Protein AF-D5WVH2-F1 (afdb_monomer)

Structure (mmCIF, N/CA/C/O backbone):
data_AF-D5WVH2-F1
#
_entry.id   AF-D5WVH2-F1
#
loop_
_atom_site.group_PDB
_atom_site.id
_atom_site.type_symbol
_atom_site.label_atom_id
_atom_site.label_alt_id
_atom_site.label_comp_id
_atom_site.label_asym_id
_atom_site.label_entity_id
_atom_site.label_seq_id
_atom_site.pdbx_PDB_ins_code
_atom_site.Cartn_x
_atom_site.Cartn_y
_atom_site.Cartn_z
_atom_site.occupancy
_atom_site.B_iso_or_equiv
_atom_site.auth_seq_id
_atom_site.auth_comp_id
_atom_site.auth_asym_id
_atom_site.auth_atom_id
_atom_site.pdbx_PDB_model_num
ATOM 1 N N . MET A 1 1 ? 16.644 8.726 -52.637 1.00 47.09 1 MET A N 1
ATOM 2 C CA . MET A 1 1 ? 16.704 8.429 -51.190 1.00 47.09 1 MET A CA 1
ATOM 3 C C . MET A 1 1 ? 17.911 7.525 -50.956 1.00 47.09 1 MET A C 1
ATOM 5 O O . MET A 1 1 ? 17.928 6.429 -51.497 1.00 47.09 1 MET A O 1
ATOM 9 N N . ARG A 1 2 ? 18.976 8.018 -50.300 1.00 41.75 2 ARG A N 1
ATOM 10 C CA . ARG A 1 2 ? 20.182 7.220 -50.004 1.00 41.75 2 ARG A CA 1
ATOM 11 C C . ARG A 1 2 ? 19.862 6.297 -48.832 1.00 41.75 2 ARG A C 1
ATOM 13 O O . ARG A 1 2 ? 19.541 6.781 -47.753 1.00 41.75 2 ARG A O 1
ATOM 20 N N . VAL A 1 3 ? 19.919 4.992 -49.064 1.00 44.53 3 VAL A N 1
ATOM 21 C CA . VAL A 1 3 ? 19.792 3.992 -48.006 1.00 44.53 3 VAL A CA 1
ATOM 22 C C . VAL A 1 3 ? 21.134 3.938 -47.277 1.00 44.53 3 VAL A C 1
ATOM 24 O O . VAL A 1 3 ? 22.107 3.410 -47.800 1.00 44.53 3 VAL A O 1
ATOM 27 N N . THR A 1 4 ? 21.214 4.564 -46.107 1.00 51.88 4 THR A N 1
ATOM 28 C CA . THR A 1 4 ? 22.296 4.346 -45.138 1.00 51.88 4 THR A CA 1
ATOM 29 C C . THR A 1 4 ? 22.024 3.044 -44.387 1.00 51.88 4 THR A C 1
ATOM 31 O O . THR A 1 4 ? 20.863 2.727 -44.129 1.00 51.88 4 THR A O 1
ATOM 34 N N . GLU A 1 5 ? 23.070 2.295 -44.021 1.00 50.69 5 GLU A N 1
ATOM 35 C CA . GLU A 1 5 ? 22.96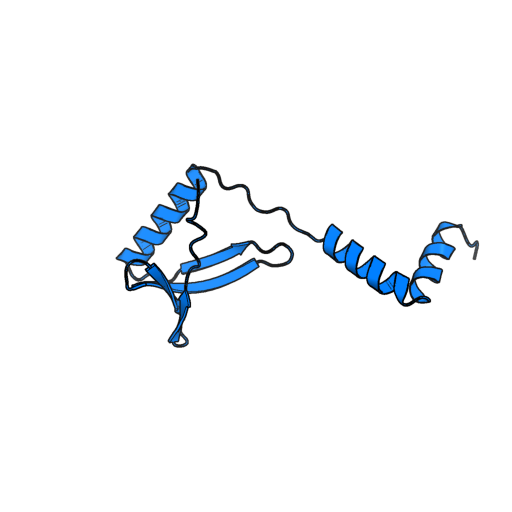8 0.981 -43.354 1.00 50.69 5 GLU A CA 1
ATOM 36 C C . GLU A 1 5 ? 21.973 0.965 -42.178 1.00 50.69 5 GLU A C 1
ATOM 38 O O . GLU A 1 5 ? 21.221 0.006 -42.028 1.00 50.69 5 GLU A O 1
ATOM 43 N N . GLY A 1 6 ? 21.847 2.062 -41.420 1.00 50.94 6 GLY A N 1
ATOM 44 C CA . GLY A 1 6 ? 20.874 2.187 -40.326 1.00 50.94 6 GLY A CA 1
ATOM 45 C C . GLY A 1 6 ? 19.390 2.073 -40.727 1.00 50.94 6 GLY A C 1
ATOM 46 O O . GLY A 1 6 ? 18.569 1.683 -39.901 1.00 50.94 6 GLY A O 1
ATOM 47 N N . ASN A 1 7 ? 19.025 2.358 -41.983 1.00 51.47 7 ASN A N 1
ATOM 48 C CA . ASN A 1 7 ? 17.639 2.287 -42.473 1.00 51.47 7 ASN A CA 1
ATOM 49 C C . ASN A 1 7 ? 17.242 0.862 -42.933 1.00 51.47 7 ASN A C 1
ATOM 51 O O . ASN A 1 7 ? 16.069 0.484 -42.907 1.00 51.47 7 ASN A O 1
ATOM 55 N N . LEU A 1 8 ? 18.227 0.029 -43.292 1.00 52.34 8 LEU A N 1
ATOM 56 C CA . LEU A 1 8 ? 18.017 -1.379 -43.657 1.00 52.34 8 LEU A CA 1
ATOM 57 C C . LEU A 1 8 ? 17.647 -2.231 -42.433 1.00 52.34 8 LEU A C 1
ATOM 59 O O . LEU A 1 8 ? 16.695 -3.009 -42.496 1.00 52.34 8 LEU A O 1
ATOM 63 N N . PHE A 1 9 ? 18.321 -2.022 -41.297 1.00 52.19 9 PHE A N 1
ATOM 64 C CA . PHE A 1 9 ? 18.024 -2.736 -40.047 1.00 52.19 9 PHE A CA 1
ATOM 65 C C . PHE A 1 9 ? 16.654 -2.371 -39.461 1.00 52.19 9 PHE A C 1
ATOM 67 O O . PHE A 1 9 ? 15.959 -3.238 -38.932 1.00 52.19 9 PHE A O 1
ATOM 74 N N . ALA A 1 10 ? 16.233 -1.109 -39.596 1.00 53.12 10 ALA A N 1
ATOM 75 C CA . ALA A 1 10 ? 1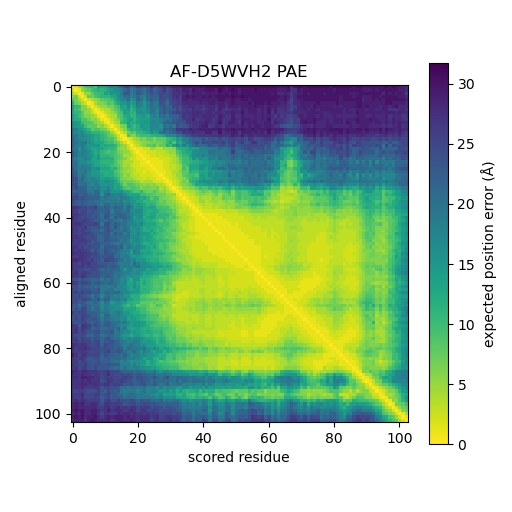4.898 -0.675 -39.187 1.00 53.12 10 ALA A CA 1
ATOM 76 C C . ALA A 1 10 ? 13.794 -1.318 -40.049 1.00 53.12 10 ALA A C 1
ATOM 78 O O . ALA A 1 10 ? 12.765 -1.734 -39.519 1.00 53.12 10 ALA A O 1
ATOM 79 N N . SER A 1 11 ? 14.034 -1.463 -41.357 1.00 50.88 11 SER A N 1
ATOM 80 C CA . SER A 1 11 ? 13.075 -2.049 -42.304 1.00 50.88 11 SER A CA 1
ATOM 81 C C . SER A 1 11 ? 12.955 -3.575 -42.172 1.00 50.88 11 SER A C 1
ATOM 83 O O . SER A 1 11 ? 11.855 -4.111 -42.275 1.00 50.88 11 SER A O 1
ATOM 85 N N . MET A 1 12 ? 14.053 -4.285 -41.877 1.00 51.41 12 MET A N 1
ATOM 86 C CA . MET A 1 12 ? 14.041 -5.745 -41.660 1.00 51.41 12 MET A CA 1
ATOM 87 C C . MET A 1 12 ? 13.355 -6.169 -40.349 1.00 51.41 12 MET A C 1
ATOM 89 O O . MET A 1 12 ? 12.891 -7.306 -40.233 1.00 51.41 12 MET A O 1
ATOM 93 N N . ARG A 1 13 ? 13.239 -5.256 -39.375 1.00 52.62 13 ARG A N 1
ATOM 94 C CA . ARG A 1 13 ? 12.591 -5.487 -38.070 1.00 52.62 13 ARG A CA 1
ATOM 95 C C . ARG A 1 13 ? 11.088 -5.771 -38.175 1.00 52.62 13 ARG A C 1
ATOM 97 O O . ARG A 1 13 ? 10.507 -6.340 -37.258 1.00 52.62 13 ARG A O 1
ATOM 104 N N . LEU A 1 14 ? 10.460 -5.390 -39.289 1.00 53.88 14 LEU A N 1
ATOM 105 C CA . LEU A 1 14 ? 9.022 -5.555 -39.518 1.00 53.88 14 LEU A CA 1
ATOM 106 C C . LEU A 1 14 ? 8.637 -6.942 -40.066 1.00 53.88 14 LEU A C 1
ATOM 108 O O . LEU A 1 14 ? 7.454 -7.292 -40.019 1.00 53.88 14 LEU A O 1
ATOM 112 N N . THR A 1 15 ? 9.608 -7.729 -40.550 1.00 55.78 15 THR A N 1
ATOM 113 C CA . THR A 1 15 ? 9.361 -8.872 -41.452 1.00 55.78 15 THR A CA 1
ATOM 114 C C . THR A 1 15 ? 9.595 -10.280 -40.895 1.00 55.78 15 THR A C 1
ATOM 116 O O . THR A 1 15 ? 9.151 -11.215 -41.553 1.00 55.78 15 THR A O 1
ATOM 119 N N . LEU A 1 16 ? 10.199 -10.482 -39.713 1.00 61.16 16 LEU A N 1
ATOM 120 C CA . LEU A 1 16 ? 10.273 -11.825 -39.099 1.00 61.16 16 LEU A CA 1
ATOM 121 C C . LEU A 1 16 ? 9.573 -11.888 -37.729 1.00 61.16 16 LEU A C 1
ATOM 123 O O . LEU A 1 16 ? 9.822 -11.019 -36.887 1.00 61.16 16 LEU A O 1
ATOM 127 N N . PRO A 1 17 ? 8.742 -12.919 -37.474 1.00 63.00 17 PRO A N 1
ATOM 128 C CA . PRO A 1 17 ? 8.111 -13.150 -36.175 1.00 63.00 17 PRO A CA 1
ATOM 129 C C . PRO A 1 17 ? 9.116 -13.241 -35.021 1.00 63.00 17 PRO A C 1
ATOM 131 O O . PRO A 1 17 ? 8.883 -12.626 -33.981 1.00 63.00 17 PRO A O 1
ATOM 134 N N . GLU A 1 18 ? 10.269 -13.901 -35.216 1.00 61.59 18 GLU A N 1
ATOM 135 C CA . GLU A 1 18 ? 11.266 -14.071 -34.145 1.00 61.59 18 GLU A CA 1
ATOM 136 C C . GLU A 1 18 ? 11.883 -12.734 -33.694 1.00 61.59 18 GLU A C 1
ATOM 138 O O . GLU A 1 18 ? 12.296 -12.574 -32.544 1.00 61.59 18 GLU A O 1
ATOM 143 N N . HIS A 1 19 ? 11.914 -11.730 -34.577 1.00 63.22 19 HIS A N 1
ATOM 144 C CA . HIS A 1 19 ? 12.407 -10.397 -34.236 1.00 63.22 19 HIS A CA 1
ATOM 145 C C . HIS A 1 19 ? 11.386 -9.562 -33.460 1.00 63.22 19 HIS A C 1
ATOM 147 O O . HIS A 1 19 ? 11.807 -8.721 -32.669 1.00 63.22 19 HIS A O 1
ATOM 153 N N . ARG A 1 20 ? 10.075 -9.792 -33.622 1.00 62.34 20 ARG A N 1
ATOM 154 C CA . ARG A 1 20 ? 9.056 -9.086 -32.823 1.00 62.34 20 ARG A CA 1
ATOM 155 C C . ARG A 1 20 ? 9.139 -9.484 -31.358 1.00 62.34 20 ARG A C 1
ATOM 157 O O . ARG A 1 20 ? 9.250 -8.609 -30.511 1.00 62.34 20 ARG A O 1
ATOM 164 N N . GLU A 1 21 ? 9.218 -10.780 -31.074 1.00 68.56 21 GLU A N 1
ATOM 165 C CA . GLU A 1 21 ? 9.352 -11.280 -29.699 1.00 68.56 21 GLU A CA 1
ATOM 166 C C . GLU A 1 21 ? 10.639 -10.780 -29.029 1.00 68.56 21 GLU A C 1
ATOM 168 O O . GLU A 1 21 ? 10.642 -10.396 -27.857 1.00 68.56 21 GLU A O 1
ATOM 173 N N . MET A 1 22 ? 11.743 -10.733 -29.781 1.00 68.69 22 MET A N 1
ATOM 174 C CA . MET A 1 22 ? 13.014 -10.204 -29.288 1.00 68.69 22 MET A CA 1
ATOM 175 C C . MET A 1 22 ? 12.938 -8.701 -28.993 1.00 68.69 22 MET A C 1
ATOM 177 O O . MET A 1 22 ? 13.482 -8.257 -27.982 1.00 68.69 22 MET A O 1
ATOM 181 N N . VAL A 1 23 ? 12.270 -7.923 -29.849 1.00 68.75 23 VAL A N 1
ATOM 182 C CA . VAL A 1 23 ? 12.059 -6.483 -29.647 1.00 68.75 23 VAL A CA 1
ATOM 183 C C . VAL A 1 23 ? 11.146 -6.231 -28.455 1.00 68.75 23 VAL A C 1
ATOM 185 O O . VAL A 1 23 ? 11.525 -5.465 -27.581 1.00 68.75 23 VAL A O 1
ATOM 188 N N . GLU A 1 24 ? 10.028 -6.941 -28.342 1.00 70.62 24 GLU A N 1
ATOM 189 C CA . GLU A 1 24 ? 9.118 -6.837 -27.197 1.00 70.62 24 GLU A CA 1
ATOM 190 C C . GLU A 1 24 ? 9.789 -7.240 -25.879 1.00 70.62 24 GLU A C 1
ATOM 192 O O . GLU A 1 24 ? 9.493 -6.680 -24.823 1.00 70.62 24 GLU A O 1
ATOM 197 N N . ARG A 1 25 ? 10.691 -8.229 -25.901 1.00 72.12 25 ARG A N 1
ATOM 198 C CA . ARG A 1 25 ? 11.487 -8.598 -24.723 1.00 72.12 25 ARG A CA 1
ATOM 199 C C . ARG A 1 25 ? 12.480 -7.4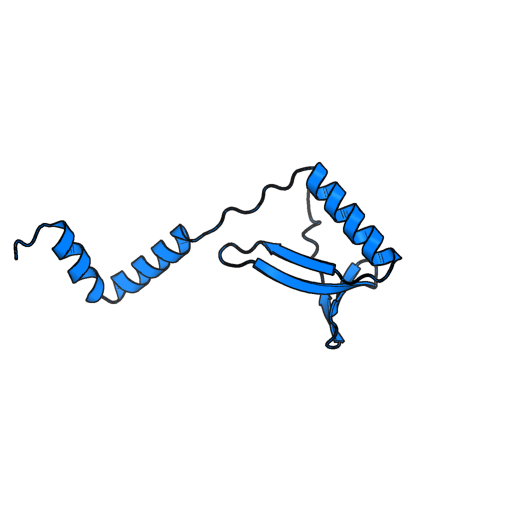97 -24.361 1.00 72.12 25 ARG A C 1
ATOM 201 O O . ARG A 1 25 ? 12.555 -7.129 -23.195 1.00 72.12 25 ARG A O 1
ATOM 208 N N . LEU A 1 26 ? 13.197 -6.949 -25.342 1.00 69.31 26 LEU A N 1
ATOM 209 C CA . LEU A 1 26 ? 14.140 -5.846 -25.133 1.00 69.31 26 LEU A CA 1
ATOM 210 C C . LEU A 1 26 ? 13.437 -4.576 -24.641 1.00 69.31 26 LEU A C 1
ATOM 212 O O . LEU A 1 26 ? 13.952 -3.905 -23.755 1.00 69.31 26 LEU A O 1
ATOM 216 N N . GLU A 1 27 ? 12.253 -4.262 -25.162 1.00 69.50 27 GLU A N 1
ATOM 217 C CA . GLU A 1 27 ? 11.437 -3.134 -24.708 1.00 69.50 27 GLU A CA 1
ATOM 218 C C . GLU A 1 27 ? 10.926 -3.349 -23.278 1.00 69.50 27 GLU A C 1
ATOM 220 O O . GLU A 1 27 ? 10.970 -2.425 -22.464 1.00 69.50 27 GLU A O 1
ATOM 225 N N . ARG A 1 28 ? 10.519 -4.574 -22.919 1.00 67.94 28 ARG A N 1
ATOM 226 C CA . ARG A 1 28 ? 10.158 -4.929 -21.535 1.00 67.94 28 ARG A CA 1
ATOM 227 C C . ARG A 1 28 ? 11.345 -4.834 -20.579 1.00 67.94 28 ARG A C 1
ATOM 229 O O . ARG A 1 28 ? 11.205 -4.310 -19.479 1.00 67.94 28 ARG A O 1
ATOM 236 N N . GLU A 1 29 ? 12.517 -5.310 -20.981 1.00 69.44 29 GLU A N 1
ATOM 237 C CA . GLU A 1 29 ? 13.727 -5.232 -20.158 1.00 69.44 29 GLU A CA 1
ATOM 238 C C . GLU A 1 29 ? 14.227 -3.789 -20.008 1.00 69.44 29 GLU A C 1
ATOM 240 O O . GLU A 1 29 ? 14.607 -3.391 -18.908 1.00 69.44 29 GLU A O 1
ATOM 245 N N . ALA A 1 30 ? 14.158 -2.982 -21.071 1.00 64.38 30 ALA A N 1
ATOM 246 C CA . ALA A 1 30 ? 14.548 -1.573 -21.054 1.00 64.38 30 ALA A CA 1
ATOM 247 C C . ALA A 1 30 ? 13.568 -0.680 -20.272 1.00 64.38 30 ALA A C 1
ATOM 249 O O . ALA A 1 30 ? 13.985 0.317 -19.688 1.00 64.38 30 ALA A O 1
ATOM 250 N N . SER A 1 31 ? 12.279 -1.034 -20.232 1.00 67.38 31 SER A N 1
ATOM 251 C CA . SER A 1 31 ? 11.247 -0.317 -19.461 1.00 67.38 31 SER A CA 1
ATOM 252 C C . SER A 1 31 ? 11.163 -0.745 -17.995 1.00 67.38 31 SER A C 1
ATOM 254 O O . SER A 1 31 ? 10.349 -0.210 -17.239 1.00 67.38 31 SER A O 1
ATOM 256 N N . ARG A 1 32 ? 11.999 -1.696 -17.561 1.00 76.75 32 ARG A N 1
ATOM 257 C CA . ARG A 1 32 ? 11.997 -2.182 -16.185 1.0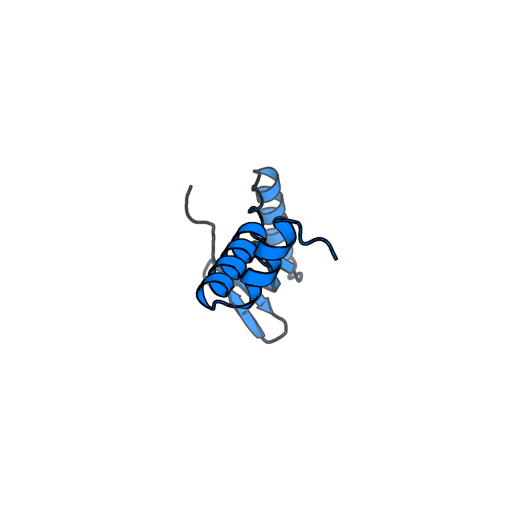0 76.75 32 ARG A CA 1
ATOM 258 C C . ARG A 1 32 ? 12.487 -1.092 -15.232 1.00 76.75 32 ARG A C 1
ATOM 260 O O . ARG A 1 32 ? 13.649 -0.686 -15.261 1.00 76.75 32 ARG A O 1
ATOM 267 N N . ARG A 1 33 ? 11.604 -0.650 -14.338 1.00 82.12 33 ARG A N 1
ATOM 268 C CA . ARG A 1 33 ? 11.942 0.295 -13.269 1.00 82.12 33 ARG A CA 1
ATOM 269 C C . ARG A 1 33 ? 12.840 -0.385 -12.233 1.00 82.12 33 ARG A C 1
ATOM 271 O O . ARG A 1 33 ? 12.757 -1.597 -12.013 1.00 82.12 33 ARG A O 1
ATOM 278 N N . ARG A 1 34 ? 13.700 0.396 -11.576 1.00 79.00 34 ARG A N 1
ATOM 279 C CA . ARG A 1 34 ? 14.440 -0.072 -10.396 1.00 79.00 34 ARG A CA 1
ATOM 280 C C . ARG A 1 34 ? 13.519 -0.036 -9.185 1.00 79.00 34 ARG A C 1
ATOM 282 O O . ARG A 1 34 ? 12.784 0.934 -9.015 1.00 79.00 34 ARG A O 1
ATOM 289 N N . ALA A 1 35 ? 13.576 -1.091 -8.376 1.00 79.50 35 ALA A N 1
ATOM 290 C CA . ALA A 1 35 ? 12.867 -1.117 -7.107 1.00 79.50 35 ALA A CA 1
ATOM 291 C C . ALA A 1 35 ? 13.365 0.028 -6.213 1.00 79.50 35 ALA A C 1
ATOM 293 O O . ALA A 1 35 ? 14.563 0.328 -6.244 1.00 79.50 35 ALA A O 1
ATOM 294 N N . PRO A 1 36 ? 12.471 0.673 -5.448 1.00 79.38 36 PRO A N 1
ATOM 295 C CA . PRO A 1 36 ? 12.884 1.667 -4.477 1.00 79.38 36 PRO A CA 1
ATOM 296 C C . PRO A 1 36 ? 13.777 1.010 -3.422 1.00 79.38 36 PRO A C 1
ATOM 298 O O . PRO A 1 36 ? 13.502 -0.100 -2.962 1.00 79.38 36 PRO A O 1
ATOM 301 N N . GLU A 1 37 ? 14.847 1.704 -3.045 1.00 82.25 37 GLU A N 1
ATOM 302 C CA . GLU A 1 37 ? 15.648 1.328 -1.886 1.00 82.25 37 GLU A CA 1
ATOM 303 C C . GLU A 1 37 ? 14.929 1.801 -0.623 1.00 82.25 37 GLU A C 1
ATOM 305 O O . GLU A 1 37 ? 14.573 2.975 -0.492 1.00 82.25 37 GLU A O 1
ATOM 310 N N . TRP A 1 38 ? 14.695 0.873 0.300 1.00 82.62 38 TRP A N 1
ATOM 311 C CA . TRP A 1 38 ? 14.067 1.172 1.578 1.00 82.62 38 TRP A CA 1
ATOM 312 C C . TRP A 1 38 ? 15.138 1.518 2.607 1.00 82.62 38 TRP A C 1
ATOM 314 O O . TRP A 1 38 ? 15.903 0.650 3.023 1.00 82.62 38 TRP A O 1
ATOM 324 N N . THR A 1 39 ? 15.196 2.787 3.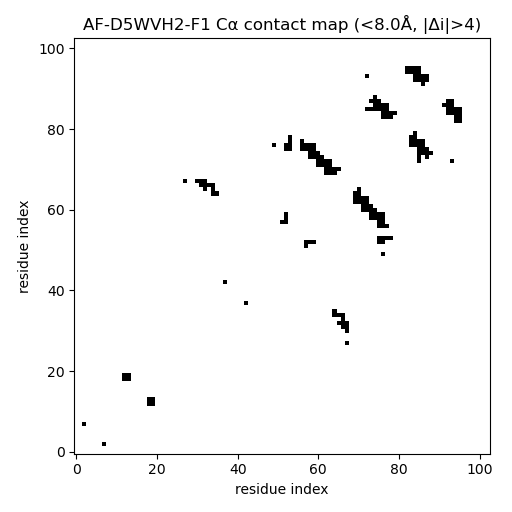009 1.00 89.44 39 THR A N 1
ATOM 325 C CA . THR A 1 39 ? 16.000 3.216 4.160 1.00 89.44 39 THR A CA 1
ATOM 326 C C . THR A 1 39 ? 15.248 2.953 5.464 1.00 89.44 39 THR A C 1
ATOM 328 O O . THR A 1 39 ? 14.025 2.807 5.471 1.00 89.44 39 THR A O 1
ATOM 331 N N . GLU A 1 40 ? 15.968 2.920 6.583 1.00 87.94 40 GLU A N 1
ATOM 332 C CA . GLU A 1 40 ? 15.380 2.760 7.921 1.00 87.94 40 GLU A CA 1
ATOM 333 C C . GLU A 1 40 ? 14.371 3.874 8.255 1.00 87.94 40 GLU A C 1
ATOM 335 O O . GLU A 1 40 ? 13.284 3.605 8.768 1.00 87.94 40 GLU A O 1
ATOM 340 N N . ASP A 1 41 ? 14.667 5.113 7.853 1.00 88.44 41 ASP A N 1
ATOM 341 C CA . ASP A 1 41 ? 13.744 6.243 8.005 1.00 88.44 41 ASP A CA 1
ATOM 342 C C . ASP A 1 41 ? 12.429 6.013 7.246 1.00 88.44 41 ASP A C 1
ATOM 344 O O . ASP A 1 41 ? 11.348 6.288 7.763 1.00 88.44 41 ASP A O 1
ATOM 348 N N . ARG A 1 42 ? 12.504 5.463 6.024 1.00 86.25 42 ARG A N 1
ATOM 349 C CA . ARG A 1 42 ? 11.316 5.155 5.211 1.00 86.25 42 ARG A CA 1
ATOM 350 C C . ARG A 1 42 ? 10.489 4.026 5.806 1.00 86.25 42 ARG A C 1
ATOM 352 O O . ARG A 1 42 ? 9.264 4.068 5.719 1.00 86.25 42 ARG A O 1
ATOM 359 N N . TRP A 1 43 ? 11.140 3.036 6.411 1.00 87.06 43 TRP A N 1
ATOM 360 C CA . TRP A 1 43 ? 10.443 1.995 7.161 1.00 87.06 43 TRP A CA 1
ATOM 361 C C . TRP A 1 43 ? 9.698 2.578 8.356 1.00 87.06 43 TRP A C 1
ATOM 363 O O . TRP A 1 43 ? 8.500 2.342 8.501 1.00 87.06 43 TRP A O 1
ATOM 373 N N . SER A 1 44 ? 10.378 3.411 9.140 1.00 88.75 44 SER A N 1
ATOM 374 C CA . SER A 1 44 ? 9.802 4.061 10.319 1.00 88.75 44 SER A CA 1
ATOM 375 C C . SER A 1 44 ? 8.607 4.949 9.955 1.00 88.75 44 SER A C 1
ATOM 377 O O . SER A 1 44 ? 7.581 4.932 10.634 1.00 88.75 44 SER A O 1
ATOM 379 N N . GLU A 1 45 ? 8.706 5.689 8.847 1.00 89.62 45 GLU A N 1
ATOM 380 C CA . GLU A 1 45 ? 7.616 6.509 8.310 1.00 89.62 45 GLU A CA 1
ATOM 381 C C . GLU A 1 45 ? 6.386 5.654 7.962 1.00 89.62 45 GLU A C 1
ATOM 383 O O . GLU A 1 45 ? 5.266 5.989 8.350 1.00 89.62 45 GLU A O 1
ATOM 388 N N . ILE A 1 46 ? 6.581 4.518 7.286 1.00 88.50 46 ILE A N 1
ATOM 389 C CA . ILE A 1 46 ? 5.484 3.606 6.932 1.00 88.50 46 ILE A CA 1
ATOM 390 C C . ILE A 1 46 ? 4.830 3.003 8.169 1.00 88.50 46 ILE A C 1
ATOM 392 O O . ILE A 1 46 ? 3.602 2.951 8.242 1.00 88.50 46 ILE A O 1
ATOM 396 N N . GLU A 1 47 ? 5.629 2.533 9.123 1.00 89.75 47 GLU A N 1
ATOM 397 C CA . GLU A 1 47 ? 5.121 1.950 10.363 1.00 89.75 47 GLU A CA 1
ATOM 398 C C . GLU A 1 47 ? 4.270 2.956 11.136 1.00 89.75 47 GLU A C 1
ATOM 400 O O . GLU A 1 47 ? 3.162 2.620 11.562 1.00 89.75 47 GLU A O 1
ATOM 405 N N . TYR A 1 48 ? 4.745 4.199 11.247 1.00 91.38 48 TYR A N 1
ATOM 406 C CA . TYR A 1 48 ? 4.014 5.282 11.894 1.00 91.38 48 TYR A CA 1
ATOM 407 C C . TYR A 1 48 ? 2.675 5.562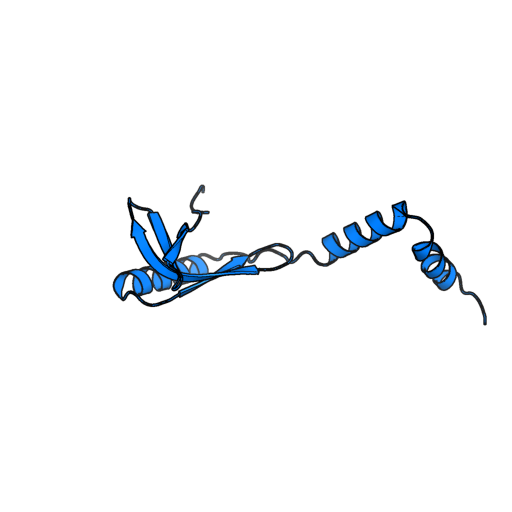 11.202 1.00 91.38 48 TYR A C 1
ATOM 409 O O . TYR A 1 48 ? 1.627 5.518 11.849 1.00 91.38 48 TYR A O 1
ATOM 417 N N . VAL A 1 49 ? 2.691 5.776 9.882 1.00 90.50 49 VAL A N 1
ATOM 418 C CA . VAL A 1 49 ? 1.483 6.085 9.101 1.00 90.50 49 VAL A CA 1
ATOM 419 C C . VAL A 1 49 ? 0.467 4.940 9.166 1.00 90.50 49 VAL A C 1
ATOM 421 O O . VAL A 1 49 ? -0.732 5.177 9.323 1.00 90.50 49 VAL A O 1
ATOM 424 N N . LEU A 1 50 ? 0.920 3.684 9.080 1.00 89.69 50 LEU A N 1
ATOM 425 C CA . LEU A 1 50 ? 0.035 2.521 9.184 1.00 89.69 50 LEU A CA 1
ATOM 426 C C . LEU A 1 50 ? -0.552 2.365 10.589 1.00 89.69 50 LEU A C 1
ATOM 428 O O . LEU A 1 50 ? -1.734 2.039 10.712 1.00 89.69 50 LEU A O 1
ATOM 432 N N . ALA A 1 51 ? 0.240 2.595 11.638 1.00 90.62 51 ALA A N 1
ATOM 433 C CA . ALA A 1 51 ? -0.233 2.536 13.018 1.00 90.62 51 ALA A CA 1
ATOM 434 C C . ALA A 1 51 ? -1.280 3.624 13.301 1.00 90.62 51 ALA A C 1
ATOM 436 O O . ALA A 1 51 ? -2.321 3.339 13.899 1.00 90.62 51 ALA A O 1
ATOM 437 N N . GLU A 1 52 ? -1.046 4.847 12.824 1.00 93.69 52 GLU A N 1
ATOM 438 C CA . GLU A 1 52 ? -1.992 5.957 12.946 1.00 93.69 52 GLU A CA 1
ATOM 439 C C . GLU A 1 52 ? -3.300 5.664 12.200 1.00 93.69 52 GLU A C 1
ATOM 441 O O . GLU A 1 52 ? -4.392 5.825 12.755 1.00 93.69 52 GLU A O 1
ATOM 446 N N . ALA A 1 53 ? -3.214 5.162 10.966 1.00 92.50 53 ALA A N 1
ATOM 447 C CA . ALA A 1 53 ? -4.390 4.807 10.181 1.00 92.50 53 ALA A CA 1
ATOM 448 C C . ALA A 1 53 ? -5.199 3.664 10.816 1.00 92.50 53 ALA A C 1
ATOM 450 O O . ALA A 1 53 ? -6.429 3.725 10.831 1.00 92.50 53 ALA A O 1
ATOM 451 N N . LEU A 1 54 ? -4.529 2.660 11.395 1.00 91.38 54 LEU A N 1
ATOM 452 C CA . LEU A 1 54 ? -5.176 1.585 12.157 1.00 91.38 54 LEU A CA 1
ATOM 453 C C . LEU A 1 54 ? -5.915 2.115 13.391 1.00 91.38 54 LEU A C 1
ATOM 455 O O . LEU A 1 54 ? -7.022 1.666 13.677 1.00 91.38 54 LEU A O 1
ATOM 459 N N . GLY A 1 55 ? -5.311 3.055 14.124 1.00 91.44 55 GLY A N 1
ATOM 460 C CA . GLY A 1 55 ? -5.910 3.633 15.330 1.00 91.44 55 GLY A CA 1
ATOM 461 C C . GLY A 1 55 ? -7.089 4.565 15.043 1.00 91.44 55 GLY A C 1
ATOM 462 O O . GLY A 1 55 ? -8.035 4.623 15.826 1.00 91.44 55 GLY A O 1
ATOM 463 N N . THR A 1 56 ? -7.049 5.280 13.918 1.00 94.19 56 THR A N 1
ATOM 464 C CA . THR A 1 56 ? -8.064 6.281 13.543 1.00 94.19 56 THR A CA 1
ATOM 465 C C . THR A 1 56 ? -9.153 5.741 12.616 1.00 94.19 56 THR A C 1
ATOM 467 O O . THR A 1 56 ? -10.190 6.383 12.463 1.00 94.19 56 THR A O 1
ATOM 470 N N . GLY A 1 57 ? -8.941 4.578 11.989 1.00 91.75 57 GLY A N 1
ATOM 471 C CA . GLY A 1 57 ? -9.816 4.069 10.930 1.00 91.75 57 GLY A CA 1
ATOM 472 C C . GLY A 1 57 ? -9.730 4.890 9.639 1.00 91.75 57 GLY A C 1
ATOM 473 O O . GLY A 1 57 ? -10.676 4.909 8.853 1.00 91.75 57 GLY A O 1
ATOM 474 N N . SER A 1 58 ? -8.614 5.593 9.428 1.00 92.06 58 SER A N 1
ATOM 475 C CA . SER A 1 58 ? -8.405 6.433 8.248 1.00 92.06 58 SER A CA 1
ATOM 476 C C . SER A 1 58 ? -8.171 5.590 6.996 1.00 92.06 58 SER A C 1
ATOM 478 O O . SER A 1 58 ? -7.504 4.554 7.033 1.00 92.06 58 SER A O 1
ATOM 480 N N . GLN A 1 59 ? -8.690 6.054 5.860 1.00 91.00 59 GLN A N 1
ATOM 481 C CA . GLN A 1 59 ? -8.428 5.429 4.567 1.00 91.00 59 GLN A CA 1
ATOM 482 C C . GLN A 1 59 ? -6.972 5.669 4.151 1.00 91.00 59 GLN A C 1
ATOM 484 O O . GLN A 1 59 ? -6.480 6.795 4.203 1.00 91.00 59 GLN A O 1
ATOM 489 N N . VAL A 1 60 ? -6.300 4.614 3.693 1.00 90.94 60 VAL A N 1
ATOM 490 C CA . VAL A 1 60 ? -4.932 4.675 3.171 1.00 90.94 60 VAL A CA 1
ATOM 491 C C . VAL A 1 60 ? -4.883 4.242 1.715 1.00 90.94 60 VAL A C 1
ATOM 493 O O . VAL A 1 60 ? -5.717 3.465 1.246 1.00 90.94 60 VAL A O 1
ATOM 496 N N . ARG A 1 61 ? -3.855 4.725 1.015 1.00 90.69 61 ARG A N 1
ATOM 497 C CA . ARG A 1 61 ? -3.464 4.278 -0.319 1.00 90.69 61 ARG A CA 1
ATOM 498 C C . ARG A 1 61 ? -2.060 3.686 -0.245 1.00 90.69 61 ARG A C 1
ATOM 500 O O . ARG A 1 61 ? -1.111 4.399 0.063 1.00 90.69 61 ARG A O 1
ATOM 507 N N . ILE A 1 62 ? -1.930 2.398 -0.538 1.00 88.69 62 ILE A N 1
ATOM 508 C CA . ILE A 1 62 ? -0.659 1.671 -0.553 1.00 88.69 62 ILE A CA 1
ATOM 509 C C . ILE A 1 62 ? -0.285 1.380 -2.002 1.00 88.69 62 ILE A C 1
ATOM 511 O O . ILE A 1 62 ? -1.034 0.720 -2.718 1.00 88.69 62 ILE A O 1
ATOM 515 N N . SER A 1 63 ? 0.882 1.864 -2.423 1.00 87.75 63 SER A N 1
ATOM 516 C CA . SER A 1 63 ? 1.456 1.576 -3.739 1.00 87.75 63 SER A CA 1
ATOM 517 C C . SER A 1 63 ? 2.537 0.512 -3.592 1.00 87.75 63 SER A C 1
ATOM 519 O O . SER A 1 63 ? 3.580 0.755 -2.985 1.00 87.75 63 SER A O 1
ATOM 521 N N . LEU A 1 64 ? 2.290 -0.674 -4.136 1.00 86.75 64 LEU A N 1
ATOM 522 C CA . LEU A 1 64 ? 3.258 -1.760 -4.193 1.00 86.75 64 LEU A CA 1
ATOM 523 C C . LEU A 1 64 ? 4.077 -1.621 -5.472 1.00 86.75 64 LEU A C 1
ATOM 525 O O . LEU A 1 64 ? 3.526 -1.579 -6.573 1.00 86.75 64 LEU A O 1
ATOM 529 N N . PHE A 1 65 ? 5.398 -1.565 -5.318 1.00 85.31 65 PHE A N 1
ATOM 530 C CA . PHE A 1 65 ? 6.289 -1.458 -6.462 1.00 85.31 65 PHE A CA 1
ATOM 531 C C . PHE A 1 65 ? 6.175 -2.691 -7.363 1.00 85.31 65 PHE A C 1
ATOM 533 O O . PHE A 1 65 ? 6.436 -3.815 -6.926 1.00 85.31 65 PHE A O 1
ATOM 540 N N . GLY A 1 66 ? 5.874 -2.463 -8.639 1.00 84.62 66 GLY A N 1
ATOM 541 C CA . GLY A 1 66 ? 6.021 -3.464 -9.689 1.00 84.62 66 GLY A CA 1
ATOM 542 C C . GLY A 1 66 ? 7.052 -3.034 -10.739 1.00 84.62 66 GLY A C 1
ATOM 543 O O . GLY A 1 66 ? 7.239 -1.846 -11.001 1.00 84.62 66 GLY A O 1
ATOM 544 N N . PRO A 1 67 ? 7.740 -3.980 -11.397 1.00 79.25 67 PRO A N 1
ATOM 545 C CA . PRO A 1 67 ? 8.809 -3.672 -12.352 1.00 79.25 67 PRO A CA 1
ATOM 546 C C . PRO A 1 67 ? 8.353 -2.848 -13.568 1.00 79.25 67 PRO A C 1
ATOM 548 O O . PRO A 1 67 ? 9.188 -2.194 -14.189 1.00 79.25 67 PRO A O 1
ATOM 551 N N . HIS A 1 68 ? 7.056 -2.859 -13.894 1.00 80.38 68 HIS A N 1
ATOM 552 C CA . HIS A 1 68 ? 6.480 -2.141 -15.038 1.00 80.38 68 HIS A CA 1
ATOM 553 C C . HIS A 1 68 ? 5.438 -1.106 -14.601 1.00 80.38 68 HIS A C 1
ATOM 555 O O . HIS A 1 68 ? 5.484 0.031 -15.056 1.00 80.38 68 HIS A O 1
ATOM 561 N N . GLU A 1 69 ? 4.579 -1.457 -13.649 1.00 82.31 69 GLU A N 1
ATOM 562 C CA . GLU A 1 69 ? 3.563 -0.574 -13.071 1.00 82.31 69 GLU A CA 1
ATOM 563 C C . GLU A 1 69 ? 3.423 -0.841 -11.573 1.00 82.31 69 GLU A C 1
ATOM 565 O O . GLU A 1 69 ? 3.772 -1.927 -11.109 1.00 82.31 69 GLU A O 1
ATOM 570 N N . ASP A 1 70 ? 2.978 0.160 -10.815 1.00 85.06 70 ASP A N 1
ATOM 571 C CA . ASP A 1 70 ? 2.712 -0.007 -9.389 1.00 85.06 70 ASP A CA 1
ATOM 572 C C . ASP A 1 70 ? 1.306 -0.560 -9.191 1.00 85.06 70 ASP A C 1
ATOM 574 O O . ASP A 1 70 ? 0.344 -0.093 -9.804 1.00 85.06 70 ASP A O 1
ATOM 578 N N . GLU A 1 71 ? 1.179 -1.529 -8.294 1.00 86.06 71 GLU A N 1
ATOM 579 C CA . GLU A 1 71 ? -0.121 -2.022 -7.871 1.00 86.06 71 GLU A CA 1
ATOM 580 C C . GLU A 1 71 ? -0.626 -1.138 -6.726 1.00 86.06 71 GLU A C 1
ATOM 582 O O . GLU A 1 71 ? -0.013 -1.064 -5.662 1.00 86.06 71 GLU A O 1
ATOM 587 N N . VAL A 1 72 ? -1.738 -0.435 -6.944 1.00 87.75 72 VAL A N 1
ATOM 588 C CA . VAL A 1 72 ? -2.290 0.518 -5.972 1.00 87.75 72 VAL A CA 1
ATOM 589 C C . VAL A 1 72 ? -3.497 -0.083 -5.272 1.00 87.75 72 VAL A C 1
ATOM 591 O O . VAL A 1 72 ? -4.460 -0.504 -5.918 1.00 87.75 72 VAL A O 1
ATOM 594 N N . TRP A 1 73 ? -3.454 -0.110 -3.944 1.00 88.06 73 TRP A N 1
ATOM 595 C CA . TRP A 1 73 ? -4.546 -0.559 -3.088 1.00 88.06 73 TRP A CA 1
ATOM 596 C C . TRP A 1 73 ? -5.049 0.594 -2.232 1.00 88.06 73 TRP A C 1
ATOM 598 O O . TRP A 1 73 ? -4.255 1.320 -1.641 1.00 88.06 73 TRP A O 1
ATOM 608 N N . GLU A 1 74 ? -6.366 0.733 -2.125 1.00 90.00 74 GLU A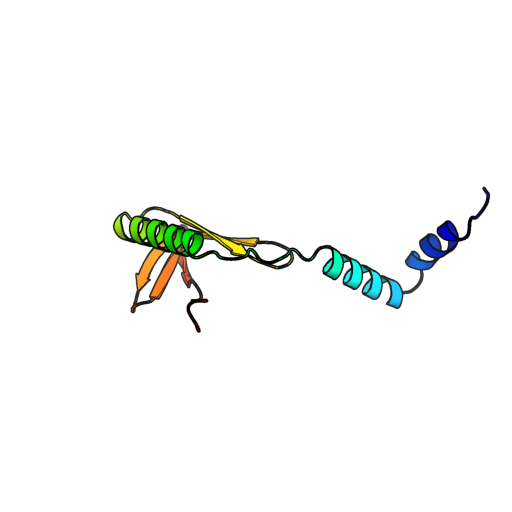 N 1
ATOM 609 C CA . GLU A 1 74 ? -7.012 1.758 -1.309 1.00 90.00 74 GLU A CA 1
ATOM 610 C C . GLU A 1 74 ? -8.015 1.105 -0.362 1.00 90.00 74 GLU A C 1
ATOM 612 O O . GLU A 1 74 ? -8.736 0.185 -0.751 1.00 90.00 74 GLU A O 1
ATOM 617 N N . GLY A 1 75 ? -8.056 1.564 0.885 1.00 90.69 75 GLY A N 1
ATOM 618 C CA . GLY A 1 75 ? -8.993 1.036 1.871 1.00 90.69 75 GLY A CA 1
ATOM 619 C C . GLY A 1 75 ? -8.650 1.434 3.296 1.00 90.69 75 GLY A C 1
ATOM 620 O O . GLY A 1 75 ? -7.655 2.113 3.543 1.00 90.69 75 GLY A O 1
ATOM 621 N N . VAL A 1 76 ? -9.479 1.000 4.238 1.00 91.50 76 VAL A N 1
ATOM 622 C CA . VAL A 1 76 ? -9.233 1.197 5.671 1.00 91.50 76 VAL A CA 1
ATOM 623 C C . VAL A 1 76 ? -8.428 0.005 6.193 1.00 91.50 76 VAL A C 1
ATOM 625 O O . VAL A 1 76 ? -8.830 -1.144 5.966 1.00 91.50 76 VAL A O 1
ATOM 628 N N . PRO A 1 77 ? -7.285 0.224 6.864 1.00 91.75 77 PRO A N 1
ATOM 629 C CA . PRO A 1 77 ? -6.517 -0.867 7.429 1.00 91.75 77 PRO A CA 1
ATOM 630 C C . PRO A 1 77 ? -7.245 -1.443 8.643 1.00 91.75 77 PRO A C 1
ATOM 632 O O . PRO A 1 77 ? -7.718 -0.720 9.516 1.00 91.75 77 PRO A O 1
ATOM 635 N N . ILE A 1 78 ? -7.317 -2.768 8.707 1.00 90.75 78 ILE A N 1
ATOM 636 C CA . ILE A 1 78 ? -7.952 -3.511 9.794 1.00 90.75 78 ILE A CA 1
ATOM 637 C C . ILE A 1 78 ? -7.061 -4.672 10.239 1.00 90.75 78 ILE A C 1
ATOM 639 O O . ILE A 1 78 ? -6.418 -5.346 9.429 1.00 90.75 78 ILE A O 1
ATOM 643 N N . LEU A 1 79 ? -7.053 -4.946 11.543 1.00 87.69 79 LEU A N 1
ATOM 644 C CA . LEU A 1 79 ? -6.370 -6.100 12.123 1.00 87.69 79 LEU A CA 1
ATOM 645 C C . LEU A 1 79 ? -7.348 -7.266 12.280 1.00 87.69 79 LEU A C 1
ATOM 647 O O . LEU A 1 79 ? -8.341 -7.173 12.997 1.00 87.69 79 LEU A O 1
ATOM 651 N N . ARG A 1 80 ? -7.052 -8.399 11.635 1.00 85.94 80 ARG A N 1
ATOM 652 C CA . ARG A 1 80 ? -7.785 -9.662 11.823 1.00 85.94 80 ARG A CA 1
ATOM 653 C C . ARG A 1 80 ? -6.789 -10.805 11.999 1.00 85.94 80 ARG A C 1
ATOM 655 O O . ARG A 1 80 ? -5.931 -11.018 11.146 1.00 85.94 80 ARG A O 1
ATOM 662 N N . ASN A 1 81 ? -6.898 -11.559 13.094 1.00 86.38 81 ASN A N 1
ATOM 663 C CA . ASN A 1 81 ? -6.026 -12.707 13.397 1.00 86.38 81 ASN A CA 1
ATOM 664 C C . ASN A 1 81 ? -4.518 -12.375 13.330 1.00 86.38 81 ASN A C 1
ATOM 666 O O . ASN A 1 81 ? -3.743 -13.116 12.725 1.00 86.38 81 ASN A O 1
ATOM 670 N N . GLY A 1 82 ? -4.113 -11.224 13.883 1.00 81.56 82 GLY A N 1
ATOM 671 C CA . GLY A 1 82 ? -2.714 -10.768 13.878 1.00 81.56 82 GLY A CA 1
ATOM 672 C C . GLY A 1 82 ? -2.172 -10.374 12.499 1.00 81.56 82 GLY A C 1
ATOM 673 O O . GLY A 1 82 ? -0.962 -10.314 12.310 1.00 81.56 82 GLY A O 1
ATOM 674 N N . ARG A 1 83 ? -3.045 -10.149 11.510 1.00 83.88 83 ARG A N 1
ATOM 675 C CA . ARG A 1 83 ? -2.674 -9.747 10.147 1.00 83.88 83 ARG A CA 1
ATOM 676 C C . ARG A 1 83 ? -3.404 -8.472 9.754 1.00 83.88 83 ARG A C 1
ATOM 678 O O . ARG A 1 83 ? -4.566 -8.295 10.120 1.00 83.88 83 ARG A O 1
ATOM 685 N N . VAL A 1 84 ? -2.730 -7.630 8.975 1.00 84.88 84 VAL A N 1
ATOM 686 C CA . VAL A 1 84 ? -3.309 -6.400 8.427 1.00 84.88 84 VAL A CA 1
ATOM 687 C C . VAL A 1 84 ? -3.985 -6.700 7.087 1.00 84.88 84 VAL A C 1
ATOM 689 O O . VAL A 1 84 ? -3.397 -7.324 6.197 1.00 84.88 84 VAL A O 1
ATOM 692 N N . TYR A 1 85 ? -5.228 -6.254 6.948 1.00 87.88 85 TYR A N 1
ATOM 693 C CA . TYR A 1 85 ? -5.984 -6.251 5.697 1.00 87.88 85 TYR A CA 1
ATOM 694 C C . TYR A 1 85 ? -6.376 -4.815 5.365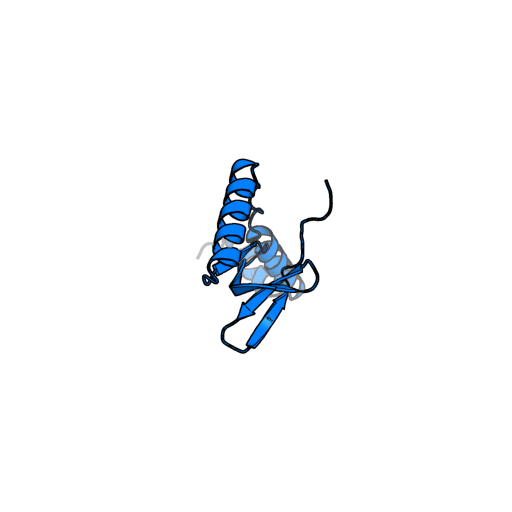 1.00 87.88 85 TYR A C 1
ATOM 696 O O . TYR A 1 85 ? -6.545 -4.008 6.273 1.00 87.88 85 TYR A O 1
ATOM 704 N N . LEU A 1 86 ? -6.543 -4.512 4.082 1.00 89.25 86 LEU A N 1
ATOM 705 C CA . LEU A 1 86 ? -7.227 -3.305 3.633 1.00 89.25 86 LEU A CA 1
ATOM 706 C C . LEU A 1 86 ? -8.658 -3.674 3.265 1.00 89.25 86 LEU A C 1
ATOM 708 O O . LEU A 1 86 ? -8.870 -4.482 2.360 1.00 89.25 86 LEU A O 1
ATOM 712 N N . GLU A 1 87 ? -9.627 -3.108 3.972 1.00 88.06 87 GLU A N 1
ATOM 713 C CA . GLU A 1 87 ? -11.034 -3.198 3.600 1.00 88.06 87 GLU A CA 1
ATOM 714 C C . GLU A 1 87 ? -11.321 -2.102 2.570 1.00 88.06 87 GLU A C 1
ATOM 716 O O . GLU A 1 87 ? -11.282 -0.909 2.882 1.00 88.06 87 GLU A O 1
ATOM 721 N N . ALA A 1 88 ? -11.516 -2.506 1.314 1.00 79.06 88 ALA A N 1
ATOM 722 C CA . ALA A 1 88 ? -11.907 -1.591 0.254 1.00 79.06 88 ALA A CA 1
ATOM 723 C C . ALA A 1 88 ? -13.400 -1.240 0.380 1.00 79.06 88 ALA A C 1
ATOM 725 O O . ALA A 1 88 ? -14.196 -2.012 0.920 1.00 79.06 88 ALA A O 1
ATOM 726 N N . GLY A 1 89 ? -13.793 -0.071 -0.137 1.00 67.44 89 GLY A N 1
ATOM 727 C CA . GLY A 1 89 ? -15.181 0.411 -0.079 1.00 67.44 89 GLY A CA 1
ATOM 728 C C . GLY A 1 89 ? -16.201 -0.466 -0.823 1.00 67.44 89 GLY A C 1
ATOM 729 O O . GLY A 1 89 ? -17.401 -0.270 -0.661 1.00 67.44 89 GLY A O 1
ATOM 730 N N . ASP A 1 90 ? -15.743 -1.441 -1.612 1.00 64.25 90 ASP A N 1
ATOM 731 C CA . ASP A 1 90 ? -16.555 -2.444 -2.313 1.00 64.25 90 ASP A CA 1
ATOM 732 C C . ASP A 1 90 ? -16.780 -3.738 -1.496 1.00 64.25 90 ASP A C 1
ATOM 734 O O . ASP A 1 90 ? -17.435 -4.665 -1.971 1.00 64.25 90 ASP A O 1
ATOM 738 N N . GLY A 1 91 ? -16.248 -3.818 -0.270 1.00 56.44 91 GLY A N 1
ATOM 739 C CA . GLY A 1 91 ? -16.324 -4.999 0.594 1.00 56.44 91 GLY A CA 1
ATOM 740 C C . GLY A 1 91 ? -15.293 -6.091 0.274 1.00 56.44 91 GLY A C 1
ATOM 741 O O . GLY A 1 91 ? -15.255 -7.114 0.964 1.00 56.44 91 GLY A O 1
ATOM 742 N N . ALA A 1 92 ? -14.423 -5.898 -0.725 1.00 60.09 92 ALA A N 1
ATOM 743 C CA . ALA A 1 92 ? -13.338 -6.821 -1.032 1.00 60.09 92 ALA A CA 1
ATOM 744 C C . ALA A 1 92 ? -12.104 -6.507 -0.165 1.00 60.09 92 ALA A C 1
ATOM 746 O O . ALA A 1 92 ? -11.323 -5.596 -0.433 1.00 60.09 92 ALA A O 1
ATOM 747 N N . GLY A 1 93 ? -11.896 -7.288 0.897 1.00 61.53 93 GLY A N 1
ATOM 748 C CA . GLY A 1 93 ? -10.697 -7.174 1.728 1.00 61.53 93 GLY A CA 1
ATOM 749 C C . GLY A 1 93 ? -9.443 -7.675 1.001 1.00 61.53 93 GLY A C 1
ATOM 750 O O . GLY A 1 93 ? -9.335 -8.868 0.710 1.00 61.53 93 GLY A O 1
ATOM 751 N N . ARG A 1 94 ? -8.456 -6.805 0.755 1.00 72.69 94 ARG A N 1
ATOM 752 C CA . ARG A 1 94 ? -7.142 -7.208 0.224 1.00 72.69 94 ARG A CA 1
ATOM 753 C C . ARG A 1 94 ? -6.174 -7.452 1.370 1.00 72.69 94 ARG A C 1
ATOM 755 O O . ARG A 1 94 ? -5.919 -6.582 2.201 1.00 72.69 94 ARG A O 1
ATOM 762 N N . ARG A 1 95 ? -5.617 -8.662 1.433 1.00 73.56 95 ARG A N 1
ATOM 763 C CA . ARG A 1 95 ? -4.591 -8.993 2.425 1.00 73.56 95 ARG A CA 1
ATOM 764 C C . ARG A 1 95 ? -3.278 -8.337 2.023 1.00 73.56 95 ARG A C 1
ATOM 766 O O . ARG A 1 95 ? -2.728 -8.693 0.982 1.00 73.56 95 ARG A O 1
ATOM 773 N N . LEU A 1 96 ? -2.723 -7.497 2.896 1.00 68.62 96 LEU A N 1
ATOM 774 C CA . LEU A 1 96 ? -1.334 -7.065 2.773 1.00 68.62 96 LEU A CA 1
ATOM 775 C C . LEU A 1 96 ? -0.450 -8.299 2.927 1.00 68.62 96 LEU A C 1
ATOM 777 O O . LEU A 1 96 ? -0.360 -8.908 3.999 1.00 68.62 96 LEU A O 1
ATOM 781 N N . LYS A 1 97 ? 0.128 -8.751 1.806 1.00 59.84 97 LYS A N 1
ATOM 782 C CA . LYS A 1 97 ? 1.168 -9.772 1.842 1.00 59.84 97 LYS A CA 1
ATOM 783 C C . LYS A 1 97 ? 2.325 -9.144 2.595 1.00 59.84 97 LYS A C 1
ATOM 785 O O . LYS A 1 97 ? 2.948 -8.200 2.128 1.00 59.84 97 LYS A O 1
ATOM 790 N N . THR A 1 98 ? 2.569 -9.667 3.784 1.00 49.28 98 THR A N 1
ATOM 791 C CA . THR A 1 98 ? 3.761 -9.381 4.559 1.00 49.28 98 THR A CA 1
ATOM 792 C C . THR A 1 98 ? 4.974 -9.733 3.700 1.00 49.28 98 THR A C 1
ATOM 794 O O . THR A 1 98 ? 5.320 -10.905 3.584 1.00 49.28 98 THR A O 1
ATOM 797 N N . ALA A 1 99 ? 5.615 -8.718 3.119 1.00 44.31 99 ALA A N 1
ATOM 798 C CA . ALA A 1 99 ? 7.037 -8.764 2.785 1.00 44.31 99 ALA A CA 1
ATOM 799 C C . ALA A 1 99 ? 7.909 -8.664 4.059 1.00 44.31 99 ALA A C 1
ATOM 801 O O . ALA A 1 99 ? 9.125 -8.596 3.973 1.00 44.31 99 ALA A O 1
ATOM 802 N N . PHE A 1 100 ? 7.289 -8.703 5.246 1.00 44.81 100 PHE A N 1
ATOM 803 C CA . PHE A 1 100 ? 7.914 -8.819 6.567 1.00 44.81 100 PHE A CA 1
ATOM 804 C C . PHE A 1 100 ? 8.465 -10.233 6.833 1.00 44.81 100 PHE A C 1
ATOM 806 O O . PHE A 1 100 ? 8.159 -10.855 7.848 1.00 44.81 100 PHE A O 1
ATOM 813 N N . GLY A 1 101 ? 9.217 -10.784 5.883 1.00 31.95 101 GLY A N 1
ATOM 814 C CA . GLY A 1 101 ? 9.863 -12.083 6.008 1.00 31.95 101 GLY A CA 1
ATOM 815 C C . GLY A 1 101 ? 11.347 -11.981 5.687 1.00 31.95 101 GLY A C 1
ATOM 816 O O . GLY A 1 101 ? 11.680 -12.023 4.509 1.00 31.95 101 GLY A O 1
ATOM 817 N N . LEU A 1 102 ? 12.171 -11.952 6.748 1.00 33.53 102 LEU A N 1
ATOM 818 C CA . LEU A 1 102 ? 13.640 -12.124 6.789 1.00 33.53 102 LEU A CA 1
ATOM 819 C C . LEU A 1 102 ? 14.412 -10.970 6.113 1.00 33.53 102 LEU A C 1
ATOM 821 O O . LEU A 1 102 ? 14.308 -10.782 4.908 1.00 33.53 102 LEU A O 1
ATOM 825 N N . LEU A 1 103 ? 15.180 -10.140 6.820 1.00 35.09 103 LEU A N 1
ATOM 826 C CA . LEU A 1 103 ? 16.202 -10.396 7.845 1.00 35.09 103 LEU A CA 1
ATOM 827 C C . LEU A 1 103 ? 16.373 -9.156 8.730 1.00 35.09 103 LEU A C 1
ATOM 829 O O . LEU A 1 103 ? 16.345 -8.048 8.151 1.00 35.09 103 LEU A O 1
#

Organism: Kyrpidia tusciae (strain DSM 2912 / NBRC 15312 / T2) (NCBI:txid562970)

Mean predicted aligned error: 13.28 Å

Sequence (103 aa):
MRVTEGNLFASMRLTLPEHREMVERLEREASRRRAPEWTEDRWSEIEYVLAEALGTGSQVRISLFGPHEDEVWEGVPILRNGRVYLEAGDGAGRRLKTAFGLL

Solvent-accessible surface area (backbone atoms only — not comparable to full-atom values): 6361 Å² total; per-residue (Å²): 135,86,85,49,76,76,58,55,60,63,59,57,54,80,74,43,75,73,48,46,58,54,48,55,49,50,52,53,61,70,57,47,53,80,78,83,83,82,48,72,68,57,50,52,52,50,53,51,54,51,53,50,24,50,74,69,59,38,74,48,76,50,74,43,88,43,53,80,55,66,51,74,46,59,22,29,43,44,82,56,95,94,37,56,28,29,43,22,96,84,73,60,65,45,70,62,76,74,81,86,65,88,134

Nearest PDB structures (foldseek):
  6eci-assembly10_S  TM=4.889E-01  e=6.991E-01  Mycolicibacterium smegmatis MC2 155
  6eci-assembly4_G  TM=4.917E-01  e=9.626E-01  Mycolicibacterium smegmatis MC2 155
  6eci-assembly7_M  TM=4.972E-01  e=1.413E+00  Mycolicibacterium smegmatis MC2 155
  3db0-assembly1_A  TM=4.573E-01  e=5.413E+00  Listeria innocua
  2el8-assembly1_A  TM=3.656E-01  e=8.470E+00  Homo sapiens

Secondary structure (DSSP, 8-state):
----HHHHHHHHTTS-HHHHHHHHHHHHHHTPPPPPP--HHHHHHHHHHHHHHHHHT--EEEEE--SSSPEEEEEEEEEETTEEEEE-TTS-EEE--------

pLDDT: mean 74.0, std 16.66, range [31.95, 94.19]

InterPro domains:
  IPR014962 YolD-like protein [PF08863] (15-72)

Radius of gyration: 22.46 Å; Cα contacts (8 Å, |Δi|>4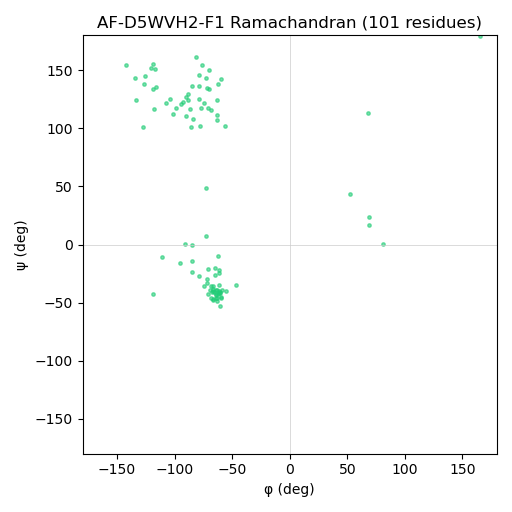): 99; chains: 1; bounding box: 40×22×66 Å

Foldseek 3Di:
DDDDPVNVVVVVCVPDPVSVVVVVVVVLVVQFDDDDDDDPVNVVVVVVVLVVLAVVQDKDWDWDDDRRGTDIDIARWYDDPNFTWGQDPVRDIHGDDPPVDDD